Protein AF-A0A920ACS0-F1 (afdb_monomer_lite)

Radius of gyration: 18.17 Å; chains: 1; bounding box: 34×23×56 Å

Foldseek 3Di:
DDDPDPPCPDPVNVVVVDQPDPVSVVVVLVVLLVVLQVQLCCCVPVVVNLVVSLVSLVVSCVPPPPDPCVLVSLVSNLVSCVSVVNNVSSVVSPPD

Structure (mmCIF, N/CA/C/O backbone):
data_AF-A0A920ACS0-F1
#
_entry.id   AF-A0A920ACS0-F1
#
loop_
_atom_site.group_PDB
_atom_site.id
_atom_site.type_symbol
_atom_site.label_atom_id
_atom_site.label_alt_id
_atom_site.label_comp_id
_atom_site.label_asym_id
_atom_site.label_entity_id
_atom_site.label_seq_id
_atom_site.pdbx_PDB_ins_code
_atom_site.Cartn_x
_atom_site.Cartn_y
_atom_site.Cartn_z
_atom_site.occupancy
_atom_site.B_iso_or_equiv
_atom_site.auth_seq_id
_atom_site.auth_comp_id
_atom_site.auth_asym_id
_atom_site.auth_atom_id
_atom_site.pdbx_PDB_model_num
ATOM 1 N N . MET A 1 1 ? 4.966 10.966 -39.339 1.00 41.91 1 MET A N 1
ATOM 2 C CA . MET A 1 1 ? 5.837 9.894 -38.825 1.00 41.91 1 MET A CA 1
ATOM 3 C C . MET A 1 1 ? 4.888 8.862 -38.282 1.00 41.91 1 MET A C 1
ATOM 5 O O . MET A 1 1 ? 4.343 9.062 -37.204 1.00 41.91 1 MET A O 1
ATOM 9 N N . ASP A 1 2 ? 4.583 7.881 -39.120 1.00 48.97 2 ASP A N 1
ATOM 10 C CA . ASP A 1 2 ? 3.698 6.777 -38.781 1.00 48.97 2 ASP A CA 1
ATOM 11 C C . ASP A 1 2 ? 4.399 5.956 -37.699 1.00 48.97 2 ASP A C 1
ATOM 13 O O . ASP A 1 2 ? 5.557 5.571 -37.865 1.00 48.97 2 ASP A O 1
ATOM 17 N N . GLY A 1 3 ? 3.751 5.801 -36.546 1.00 57.28 3 GLY A N 1
ATOM 18 C CA . GLY A 1 3 ? 4.250 4.917 -35.504 1.00 57.28 3 GLY A CA 1
ATOM 19 C C . GLY A 1 3 ? 4.203 3.501 -36.049 1.00 57.28 3 GLY A C 1
ATOM 20 O O . GLY A 1 3 ? 3.123 3.030 -36.393 1.00 57.28 3 GLY A O 1
ATOM 21 N N . GLU A 1 4 ? 5.359 2.854 -36.180 1.00 64.31 4 GLU A N 1
ATOM 22 C CA . GLU A 1 4 ? 5.417 1.432 -36.505 1.00 64.31 4 GLU A CA 1
ATOM 23 C C . GLU A 1 4 ? 4.551 0.675 -35.491 1.00 64.31 4 GLU A C 1
ATOM 25 O O . GLU A 1 4 ? 4.837 0.669 -34.290 1.00 64.31 4 GLU A O 1
ATOM 30 N N . GLU A 1 5 ? 3.455 0.081 -35.966 1.00 75.25 5 GLU A N 1
ATOM 31 C CA . GLU A 1 5 ? 2.676 -0.866 -35.179 1.00 75.25 5 GLU A CA 1
ATOM 32 C C . GLU A 1 5 ? 3.604 -2.029 -34.829 1.00 75.25 5 GLU A C 1
ATOM 34 O O . GLU A 1 5 ? 4.005 -2.806 -35.697 1.00 75.25 5 GLU A O 1
ATOM 39 N N . LYS A 1 6 ? 3.992 -2.123 -33.552 1.00 78.00 6 LYS A N 1
ATOM 40 C CA . LYS A 1 6 ? 4.734 -3.283 -33.068 1.00 78.00 6 LYS A CA 1
ATOM 41 C C . LYS A 1 6 ? 3.856 -4.521 -33.252 1.00 78.00 6 LYS A C 1
ATOM 43 O O . LYS A 1 6 ? 2.720 -4.540 -32.781 1.00 78.00 6 LYS A O 1
ATOM 48 N N . ASP A 1 7 ? 4.400 -5.556 -33.887 1.00 89.38 7 ASP A N 1
ATOM 49 C CA . ASP A 1 7 ? 3.744 -6.858 -33.980 1.00 89.38 7 ASP A CA 1
ATOM 50 C C . ASP A 1 7 ? 3.610 -7.466 -32.577 1.00 89.38 7 ASP A C 1
ATOM 52 O O . ASP A 1 7 ? 4.569 -8.006 -32.018 1.00 89.38 7 ASP A O 1
ATOM 56 N N . ILE A 1 8 ? 2.409 -7.362 -32.007 1.00 88.38 8 ILE A N 1
ATOM 57 C CA . ILE A 1 8 ? 2.096 -7.825 -30.651 1.00 88.38 8 ILE A CA 1
ATOM 58 C C . ILE A 1 8 ? 2.197 -9.346 -30.492 1.00 88.38 8 ILE A C 1
ATOM 60 O O . ILE A 1 8 ? 2.186 -9.822 -29.363 1.00 88.38 8 ILE A O 1
ATOM 64 N N . TYR A 1 9 ? 2.276 -10.109 -31.587 1.00 89.88 9 TYR A N 1
ATOM 65 C CA . TYR A 1 9 ? 2.445 -11.563 -31.553 1.00 89.88 9 TYR A CA 1
ATOM 66 C C . TYR A 1 9 ? 3.907 -11.996 -31.724 1.00 89.88 9 TYR A C 1
ATOM 68 O O . TYR A 1 9 ? 4.209 -13.181 -31.567 1.00 89.88 9 TYR A O 1
ATOM 76 N N . SER A 1 10 ? 4.818 -11.063 -32.020 1.00 93.81 10 SER A N 1
ATOM 77 C CA . SER A 1 10 ? 6.250 -11.352 -32.113 1.00 93.81 10 SER A CA 1
ATOM 78 C C . SER A 1 10 ? 6.841 -11.717 -30.749 1.00 93.81 10 SER A C 1
ATOM 80 O O . SER A 1 10 ? 6.426 -11.214 -29.701 1.00 93.81 10 SER A O 1
ATOM 82 N N . GLN A 1 11 ? 7.849 -12.590 -30.749 1.00 92.81 11 GLN A N 1
ATOM 83 C CA . GLN A 1 11 ? 8.577 -12.934 -29.528 1.00 92.81 11 GLN A CA 1
ATOM 84 C C . GLN A 1 11 ? 9.281 -11.697 -28.953 1.00 92.81 11 GLN A C 1
ATOM 86 O O . GLN A 1 11 ? 9.293 -11.490 -27.739 1.00 92.81 11 GLN A O 1
ATOM 91 N N . GLU A 1 12 ? 9.855 -10.877 -29.829 1.00 91.00 12 GLU A N 1
ATOM 92 C CA . GLU A 1 12 ? 10.598 -9.663 -29.505 1.00 91.00 12 GLU A CA 1
ATOM 93 C C . GLU A 1 12 ? 9.733 -8.671 -28.722 1.00 91.00 12 GLU A C 1
ATOM 95 O O . GLU A 1 12 ? 10.193 -8.133 -27.715 1.00 91.00 12 GLU A O 1
ATOM 100 N N . TYR A 1 13 ? 8.462 -8.500 -29.108 1.00 91.38 13 TYR A N 1
ATOM 101 C CA . TYR A 1 13 ? 7.524 -7.631 -28.395 1.00 91.38 13 TYR A CA 1
ATOM 102 C C . TYR A 1 13 ? 7.386 -8.007 -26.917 1.00 91.38 13 TYR A C 1
ATOM 104 O O . TYR A 1 13 ? 7.449 -7.138 -26.049 1.00 91.38 13 TYR A O 1
ATOM 112 N N . TYR A 1 14 ? 7.225 -9.296 -26.611 1.00 89.50 14 TYR A N 1
ATOM 113 C CA . TYR A 1 14 ? 7.091 -9.752 -25.228 1.00 89.50 14 TYR A CA 1
ATOM 114 C C . TYR A 1 14 ? 8.421 -9.743 -24.471 1.00 89.50 14 TYR A C 1
ATOM 116 O O . TYR A 1 14 ? 8.428 -9.484 -23.268 1.00 89.50 14 TYR A O 1
ATOM 124 N N . MET A 1 15 ? 9.545 -9.986 -25.154 1.00 90.31 15 MET A N 1
ATOM 125 C CA . MET A 1 15 ? 10.874 -9.906 -24.539 1.00 90.31 15 MET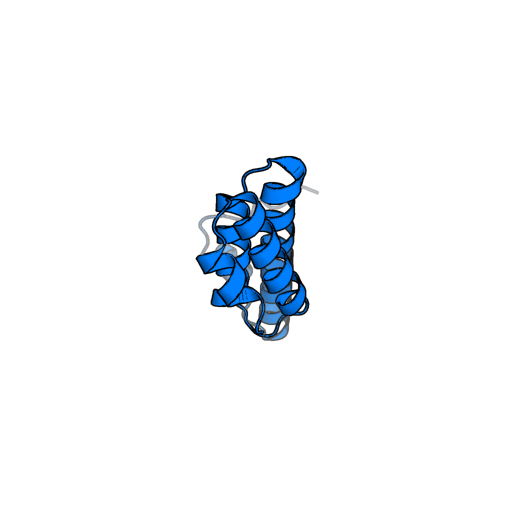 A CA 1
ATOM 126 C C . MET A 1 15 ? 11.208 -8.479 -24.088 1.00 90.31 15 MET A C 1
ATOM 128 O O . MET A 1 15 ? 11.762 -8.313 -23.004 1.00 90.31 15 MET A O 1
ATOM 132 N N . ASP A 1 16 ? 10.800 -7.458 -24.846 1.00 88.44 16 ASP A N 1
ATOM 133 C CA . ASP A 1 16 ? 10.960 -6.045 -24.465 1.00 88.44 16 ASP A CA 1
ATOM 134 C C . ASP A 1 16 ? 10.246 -5.687 -23.143 1.00 88.44 16 ASP A C 1
ATOM 136 O O . ASP A 1 16 ? 10.633 -4.730 -22.471 1.00 88.44 16 ASP A O 1
ATOM 140 N N . LEU A 1 17 ? 9.199 -6.430 -22.760 1.00 88.38 17 LEU A N 1
ATOM 141 C CA . LEU A 1 17 ? 8.406 -6.166 -21.551 1.00 88.38 17 LEU A CA 1
ATOM 142 C C . LEU A 1 17 ? 9.007 -6.782 -20.280 1.00 88.38 17 LEU A C 1
ATOM 144 O O . LEU A 1 17 ? 8.581 -6.443 -19.174 1.00 88.38 17 LEU A O 1
ATOM 148 N N . ILE A 1 18 ? 9.969 -7.698 -20.409 1.00 90.31 18 ILE A N 1
ATOM 149 C CA . ILE A 1 18 ? 10.534 -8.416 -19.265 1.00 90.31 1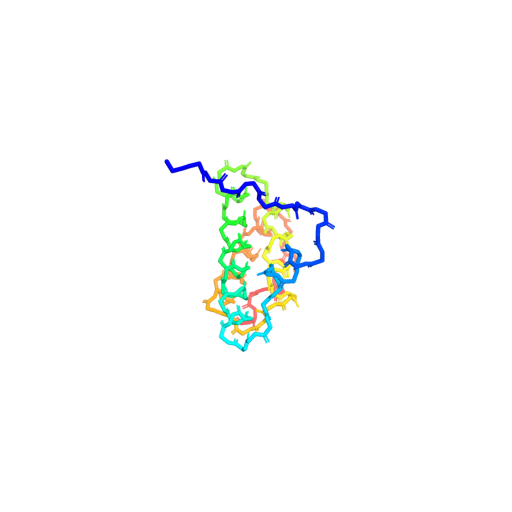8 ILE A CA 1
ATOM 150 C C . ILE A 1 18 ? 11.722 -7.621 -18.695 1.00 90.31 18 ILE A C 1
ATOM 152 O O . ILE A 1 18 ? 12.698 -7.360 -19.404 1.00 90.31 18 ILE A O 1
ATOM 156 N N . PRO A 1 19 ? 11.716 -7.269 -17.394 1.00 90.38 19 PRO A N 1
ATOM 157 C CA . PRO A 1 19 ? 12.826 -6.555 -16.774 1.00 90.38 19 PRO A CA 1
ATOM 158 C C . PRO A 1 19 ? 14.010 -7.504 -16.530 1.00 90.38 19 PRO A C 1
ATOM 160 O O . PRO A 1 19 ? 14.130 -8.135 -15.479 1.00 90.38 19 PRO A O 1
ATOM 163 N N . PHE A 1 20 ? 14.908 -7.631 -17.507 1.00 90.56 20 PHE A N 1
ATOM 164 C CA . PHE A 1 20 ? 16.058 -8.534 -17.390 1.00 90.56 20 PHE A CA 1
ATOM 165 C C . PHE A 1 20 ? 17.191 -7.983 -16.513 1.00 90.56 20 PHE A C 1
ATOM 167 O O . PHE A 1 20 ? 17.830 -8.759 -15.796 1.00 90.56 20 PHE A O 1
ATOM 174 N N . SER A 1 21 ? 17.437 -6.668 -16.540 1.00 94.31 21 SER A N 1
ATOM 175 C CA . SER A 1 21 ? 18.496 -6.039 -15.742 1.00 94.31 21 SER A CA 1
ATOM 176 C C . SER A 1 21 ? 18.080 -5.848 -14.284 1.00 94.31 21 SER A C 1
ATOM 178 O O . SER A 1 21 ? 16.903 -5.672 -13.974 1.00 94.31 21 SER A O 1
ATOM 180 N N . ASP A 1 22 ? 19.055 -5.818 -13.377 1.00 93.69 22 ASP A N 1
ATOM 181 C CA . ASP A 1 22 ? 18.784 -5.595 -11.951 1.00 93.69 22 ASP A CA 1
ATOM 182 C C . ASP A 1 22 ? 18.146 -4.224 -11.690 1.00 93.69 22 ASP A C 1
ATOM 184 O O . ASP A 1 22 ? 17.240 -4.106 -10.867 1.00 93.69 22 ASP A O 1
ATOM 188 N N . SER A 1 23 ? 18.545 -3.197 -12.450 1.00 93.94 23 SER A N 1
ATOM 189 C CA . SER A 1 23 ? 17.931 -1.868 -12.372 1.00 93.94 23 SER A CA 1
ATOM 190 C C . SER A 1 23 ? 16.471 -1.872 -12.824 1.00 93.94 23 SER A C 1
ATOM 192 O O . SER A 1 23 ? 15.632 -1.261 -12.165 1.00 93.94 23 SER A O 1
ATOM 194 N N . ALA A 1 24 ? 16.150 -2.583 -13.910 1.00 93.56 24 ALA A N 1
ATOM 195 C CA . ALA A 1 24 ? 14.780 -2.702 -14.393 1.00 93.56 24 ALA A CA 1
ATOM 196 C C . ALA A 1 24 ? 13.915 -3.466 -13.386 1.00 93.56 24 ALA A C 1
ATOM 198 O O . ALA A 1 24 ? 12.818 -3.018 -13.071 1.00 93.56 24 ALA A O 1
ATOM 199 N N . LYS A 1 25 ? 14.431 -4.560 -12.809 1.00 92.94 25 LYS A N 1
ATOM 200 C CA . LYS A 1 25 ? 13.726 -5.317 -11.762 1.00 92.94 25 LYS A CA 1
ATOM 201 C C . LYS A 1 25 ? 13.432 -4.453 -10.544 1.00 92.94 25 LYS A C 1
ATOM 203 O O . LYS A 1 25 ? 12.304 -4.473 -10.064 1.00 92.94 25 LYS A O 1
ATOM 208 N N . SER A 1 26 ? 14.413 -3.682 -10.068 1.00 92.19 26 SER A N 1
ATOM 209 C CA . SER A 1 26 ? 14.216 -2.769 -8.936 1.00 92.19 26 SER A CA 1
ATOM 210 C C . SER A 1 26 ? 13.132 -1.738 -9.239 1.00 92.19 26 SER A C 1
ATOM 212 O O . SER A 1 26 ? 12.227 -1.561 -8.433 1.00 92.19 26 SER A O 1
ATOM 214 N N . ALA A 1 27 ? 13.165 -1.120 -10.423 1.00 93.06 27 ALA A N 1
ATOM 215 C CA . ALA A 1 27 ? 12.150 -0.149 -10.824 1.00 93.06 27 ALA A CA 1
ATOM 216 C C . ALA A 1 27 ? 10.746 -0.774 -10.917 1.00 93.06 27 ALA A C 1
ATOM 218 O O . ALA A 1 27 ? 9.763 -0.161 -10.504 1.00 93.06 27 ALA A O 1
ATOM 219 N N . THR A 1 28 ? 10.639 -2.009 -11.419 1.00 93.25 28 THR A N 1
ATOM 220 C CA . THR A 1 28 ? 9.375 -2.755 -11.433 1.00 93.25 28 THR A CA 1
ATOM 221 C C . THR A 1 28 ? 8.887 -3.056 -10.017 1.00 93.25 28 THR A C 1
ATOM 223 O O . THR A 1 28 ? 7.707 -2.869 -9.736 1.00 93.25 28 THR A O 1
ATOM 226 N N . ILE A 1 29 ? 9.775 -3.479 -9.113 1.00 93.19 29 ILE A N 1
ATOM 227 C CA . ILE A 1 29 ? 9.441 -3.718 -7.703 1.00 93.19 29 ILE A CA 1
ATOM 228 C C . ILE A 1 29 ? 8.931 -2.432 -7.046 1.00 93.19 29 ILE A C 1
ATOM 230 O O . ILE A 1 29 ? 7.876 -2.459 -6.416 1.00 93.19 29 ILE A O 1
ATOM 234 N N . ASP A 1 30 ? 9.615 -1.305 -7.244 1.00 93.75 30 ASP A N 1
ATOM 235 C CA . ASP A 1 30 ? 9.207 -0.009 -6.692 1.00 93.75 30 ASP A CA 1
ATOM 236 C C . ASP A 1 30 ? 7.822 0.416 -7.199 1.00 93.75 30 ASP A C 1
ATOM 238 O O . ASP A 1 30 ? 6.996 0.906 -6.424 1.00 93.75 30 ASP A O 1
ATOM 242 N N . LEU A 1 31 ? 7.536 0.179 -8.484 1.00 94.75 31 LEU A N 1
ATOM 243 C CA . LEU A 1 31 ? 6.224 0.441 -9.073 1.00 94.75 31 LEU A CA 1
ATOM 244 C C . LEU A 1 31 ? 5.133 -0.440 -8.455 1.00 94.75 31 LEU A C 1
ATOM 246 O O . LEU A 1 31 ? 4.042 0.054 -8.169 1.00 94.75 31 LEU A O 1
ATOM 250 N N . ILE A 1 32 ? 5.411 -1.728 -8.239 1.00 94.25 32 ILE A N 1
ATOM 251 C CA . ILE A 1 32 ? 4.466 -2.658 -7.607 1.00 94.25 32 ILE A CA 1
ATOM 252 C C . ILE A 1 32 ? 4.194 -2.228 -6.160 1.00 94.25 32 ILE A C 1
ATOM 254 O O . ILE A 1 32 ? 3.031 -2.145 -5.765 1.00 94.25 32 ILE A O 1
ATOM 258 N N . VAL A 1 33 ? 5.243 -1.893 -5.398 1.00 96.00 33 VAL A N 1
ATOM 259 C CA . VAL A 1 33 ? 5.134 -1.390 -4.018 1.00 96.00 33 VAL A CA 1
ATOM 260 C C . VAL A 1 33 ? 4.232 -0.159 -3.953 1.00 96.00 33 VAL A C 1
ATOM 262 O O . VAL A 1 33 ? 3.316 -0.104 -3.133 1.00 96.00 33 VAL A O 1
ATOM 265 N N . GLU A 1 34 ? 4.473 0.821 -4.825 1.00 96.62 34 GLU A N 1
ATOM 266 C CA . GLU A 1 34 ? 3.664 2.038 -4.894 1.00 96.62 34 GLU A CA 1
ATOM 267 C C . GLU A 1 34 ? 2.213 1.726 -5.259 1.00 96.62 34 GLU A C 1
ATOM 269 O O . GLU A 1 34 ? 1.293 2.185 -4.588 1.00 96.62 34 GLU A O 1
ATOM 274 N N . SER A 1 35 ? 2.006 0.895 -6.279 1.00 97.25 35 SER A N 1
ATOM 275 C CA . SER A 1 35 ? 0.672 0.583 -6.793 1.00 97.25 35 SER A CA 1
ATOM 276 C C . SER A 1 35 ? -0.204 -0.090 -5.740 1.00 97.25 35 SER A C 1
ATOM 278 O O . SER A 1 35 ? -1.342 0.328 -5.545 1.00 97.25 35 SER A O 1
ATOM 280 N N . PHE A 1 36 ? 0.317 -1.090 -5.023 1.00 97.69 36 PHE A N 1
ATOM 281 C CA . PHE A 1 36 ? -0.452 -1.760 -3.971 1.00 97.69 36 PHE A CA 1
ATOM 282 C C . PHE A 1 36 ? -0.730 -0.849 -2.777 1.00 97.69 36 PHE A C 1
ATOM 284 O O . PHE A 1 36 ? -1.837 -0.877 -2.239 1.00 97.69 36 PHE A O 1
ATOM 291 N N . TYR A 1 37 ? 0.236 -0.015 -2.378 1.00 97.88 37 TYR A N 1
ATOM 292 C CA . TYR A 1 37 ? 0.015 0.926 -1.285 1.00 97.88 37 TYR A CA 1
ATOM 293 C C . TYR A 1 37 ? -1.086 1.939 -1.633 1.00 97.88 37 TYR A C 1
ATOM 295 O O . TYR A 1 37 ? -2.015 2.133 -0.848 1.00 97.88 37 TYR A O 1
ATOM 303 N N . GLN A 1 38 ? -1.035 2.529 -2.833 1.00 98.38 38 GLN A N 1
ATOM 304 C CA . GLN A 1 38 ? -2.080 3.444 -3.301 1.00 98.38 38 GLN A CA 1
ATOM 305 C C . GLN A 1 38 ? -3.431 2.740 -3.450 1.00 98.38 38 GLN A C 1
ATOM 307 O O . GLN A 1 38 ? -4.451 3.289 -3.042 1.00 98.38 38 GLN A O 1
ATOM 312 N N . LEU A 1 39 ? -3.454 1.509 -3.967 1.00 98.38 39 LEU A N 1
ATOM 313 C CA . LEU A 1 39 ? -4.680 0.724 -4.096 1.00 98.38 39 LEU A CA 1
ATOM 314 C C . LEU A 1 39 ? -5.356 0.495 -2.736 1.00 98.38 39 LEU A C 1
ATOM 316 O O . LEU A 1 39 ? -6.559 0.715 -2.607 1.00 98.38 39 LEU A O 1
ATOM 320 N N . GLY A 1 40 ? -4.586 0.126 -1.708 1.00 98.31 40 GLY A N 1
ATOM 321 C CA . GLY A 1 40 ? -5.106 -0.020 -0.348 1.00 98.31 40 GLY A CA 1
ATOM 322 C C . GLY A 1 40 ? -5.677 1.287 0.213 1.00 98.31 40 GLY A C 1
ATOM 323 O O . GLY A 1 40 ? -6.731 1.281 0.854 1.00 98.31 40 GLY A O 1
ATOM 324 N N . LEU A 1 41 ? -5.037 2.427 -0.077 1.00 98.50 41 LEU A N 1
ATOM 325 C CA . LEU A 1 41 ? -5.558 3.744 0.303 1.00 98.50 41 LEU A CA 1
ATOM 326 C C . LEU A 1 41 ? -6.856 4.094 -0.431 1.00 98.50 41 LEU A C 1
ATOM 328 O O . LEU A 1 41 ? -7.779 4.582 0.215 1.00 98.50 41 LEU A O 1
ATOM 332 N N . ILE A 1 42 ? -6.963 3.822 -1.733 1.00 98.75 42 ILE A N 1
ATOM 333 C CA . ILE A 1 42 ? -8.189 4.069 -2.511 1.00 98.75 42 ILE A CA 1
ATOM 334 C C . ILE A 1 42 ? -9.344 3.235 -1.950 1.00 98.75 42 ILE A C 1
ATOM 336 O O . ILE A 1 42 ? -10.415 3.778 -1.662 1.00 98.75 42 ILE A O 1
ATOM 340 N N . TYR A 1 43 ? -9.120 1.937 -1.714 1.00 98.69 43 TYR A N 1
ATOM 341 C CA . TYR A 1 43 ? -10.136 1.068 -1.118 1.00 98.69 43 TYR A CA 1
ATOM 342 C C . TYR A 1 43 ? -10.611 1.594 0.238 1.00 98.69 43 TYR A C 1
ATOM 344 O O . TYR A 1 43 ? -11.814 1.706 0.477 1.00 98.69 43 TYR A O 1
ATOM 352 N N . LYS A 1 44 ? -9.683 1.995 1.109 1.00 98.12 44 LYS A N 1
ATOM 353 C CA . LYS A 1 44 ? -10.010 2.475 2.454 1.00 98.12 44 LYS A CA 1
ATOM 354 C C . LYS A 1 44 ? -10.653 3.863 2.462 1.00 98.12 44 LYS A C 1
ATOM 356 O O . LYS A 1 44 ? -11.615 4.103 3.195 1.00 98.12 44 LYS A O 1
ATOM 361 N N . GLU A 1 45 ? -10.088 4.815 1.731 1.00 97.94 45 GLU A N 1
ATOM 362 C CA . GLU A 1 45 ? -10.416 6.231 1.893 1.00 97.94 45 GLU A CA 1
ATOM 363 C C . GLU A 1 45 ? -11.517 6.699 0.951 1.00 97.94 45 GLU A C 1
ATOM 365 O O . GLU A 1 45 ? -12.389 7.453 1.388 1.00 97.94 45 GLU A O 1
ATOM 370 N N . GLU A 1 46 ? -11.528 6.208 -0.285 1.00 98.00 46 GLU A N 1
ATOM 371 C CA . GLU A 1 46 ? -12.506 6.610 -1.297 1.00 98.00 46 GLU A CA 1
ATOM 372 C C . GLU A 1 46 ? -13.693 5.649 -1.335 1.00 98.00 46 GLU A C 1
ATOM 374 O O . GLU A 1 46 ? -14.843 6.084 -1.267 1.00 98.00 46 GLU A O 1
ATOM 379 N N . LEU A 1 47 ? -13.422 4.342 -1.386 1.00 98.31 47 LEU A N 1
ATOM 380 C CA . LEU A 1 47 ? -14.463 3.323 -1.561 1.00 98.31 47 LEU A CA 1
ATOM 381 C C . LEU A 1 47 ? -15.058 2.827 -0.239 1.00 98.31 47 LEU A C 1
ATOM 383 O O . LEU A 1 47 ? -16.152 2.266 -0.237 1.00 98.31 47 LEU A O 1
ATOM 387 N N . LYS A 1 48 ? -14.359 3.051 0.882 1.00 97.81 48 LYS A N 1
ATOM 388 C CA . LYS A 1 48 ? -14.706 2.519 2.213 1.00 97.81 48 LYS A CA 1
ATOM 389 C C . LYS A 1 48 ? -14.875 0.991 2.217 1.00 97.81 48 LYS A C 1
ATOM 391 O O . LYS A 1 48 ? -15.587 0.448 3.060 1.00 97.81 48 LYS A O 1
ATOM 396 N N . ASP A 1 49 ? -14.189 0.306 1.305 1.00 98.38 49 ASP A N 1
ATOM 397 C CA . ASP A 1 49 ? -14.095 -1.149 1.262 1.00 98.38 49 ASP A CA 1
ATOM 398 C C . ASP A 1 49 ? -12.876 -1.594 2.073 1.00 98.38 49 ASP A C 1
ATOM 400 O O . ASP A 1 49 ? -11.755 -1.728 1.579 1.00 98.38 49 ASP A O 1
ATOM 404 N N . PHE A 1 50 ? -13.081 -1.746 3.378 1.00 97.88 50 PHE A N 1
ATOM 405 C CA . PHE A 1 50 ? -11.991 -2.053 4.301 1.00 97.88 50 PHE A CA 1
ATOM 406 C C . PHE A 1 50 ? -11.452 -3.476 4.131 1.00 97.88 50 PHE A C 1
ATOM 408 O O . PHE A 1 50 ? -10.290 -3.716 4.451 1.00 97.88 50 PHE A O 1
ATOM 415 N N . SER A 1 51 ? -12.264 -4.403 3.617 1.00 97.88 51 SER A N 1
ATOM 416 C CA . SER A 1 51 ? -11.829 -5.774 3.337 1.00 97.88 51 SER A CA 1
ATOM 417 C C . SER A 1 51 ? -10.841 -5.800 2.173 1.00 97.88 51 SER A C 1
ATOM 419 O O . SER A 1 51 ? -9.772 -6.399 2.289 1.00 97.88 51 SER A O 1
ATOM 421 N N . GLU A 1 52 ? -11.140 -5.088 1.084 1.00 98.44 52 GLU A N 1
ATOM 422 C CA . GLU A 1 52 ? -10.213 -4.989 -0.049 1.00 98.44 52 GLU A CA 1
ATOM 423 C C . GLU A 1 52 ? -8.979 -4.137 0.276 1.00 98.44 52 GLU A C 1
ATOM 425 O O . GLU A 1 52 ? -7.876 -4.438 -0.186 1.00 98.44 52 GLU A O 1
ATOM 430 N N . ALA A 1 53 ? -9.115 -3.130 1.145 1.00 98.44 53 ALA A N 1
ATOM 431 C CA . ALA A 1 53 ? -7.959 -2.403 1.665 1.00 98.44 53 ALA A CA 1
ATOM 432 C C . ALA A 1 53 ? -6.994 -3.334 2.418 1.00 98.44 53 ALA A C 1
ATOM 434 O O . ALA A 1 53 ? -5.788 -3.299 2.170 1.00 98.44 53 ALA A O 1
ATOM 435 N N . VAL A 1 54 ? -7.520 -4.193 3.301 1.00 98.12 54 VAL A N 1
ATOM 436 C CA . VAL A 1 54 ? -6.731 -5.212 4.012 1.00 98.12 54 VAL A CA 1
ATOM 437 C C . VAL A 1 54 ? -6.023 -6.135 3.023 1.00 98.12 54 VAL A C 1
ATOM 439 O O . VAL A 1 54 ? -4.806 -6.284 3.109 1.00 98.12 54 VAL A O 1
ATOM 442 N N . ASN A 1 55 ? -6.749 -6.680 2.044 1.00 97.88 55 ASN A N 1
ATOM 443 C CA . ASN A 1 55 ? -6.188 -7.571 1.027 1.00 97.88 55 ASN A CA 1
ATOM 444 C C . ASN A 1 55 ? -5.019 -6.914 0.265 1.00 97.88 55 ASN A C 1
ATOM 446 O O . ASN A 1 55 ? -3.956 -7.516 0.093 1.00 97.88 55 ASN A O 1
ATOM 450 N N . ALA A 1 56 ? -5.168 -5.647 -0.135 1.00 97.75 56 ALA A N 1
ATOM 451 C CA . ALA A 1 56 ? -4.113 -4.908 -0.825 1.00 97.75 56 ALA A CA 1
ATOM 452 C C . ALA A 1 56 ? -2.848 -4.734 0.039 1.00 97.75 56 ALA A C 1
ATOM 454 O O . ALA A 1 56 ? -1.736 -4.963 -0.448 1.00 97.75 56 ALA A O 1
ATOM 455 N N . PHE A 1 57 ? -2.996 -4.368 1.318 1.00 97.19 57 PHE A N 1
ATOM 456 C CA . PHE A 1 57 ? -1.856 -4.190 2.224 1.00 97.19 57 PHE A CA 1
ATOM 457 C C . PHE A 1 57 ? -1.205 -5.522 2.635 1.00 97.19 57 PHE A C 1
ATOM 459 O O . PHE A 1 57 ? 0.022 -5.597 2.699 1.00 97.19 57 PHE A O 1
ATOM 466 N N . GLU A 1 58 ? -1.976 -6.588 2.860 1.00 95.75 58 GLU A N 1
ATOM 467 C CA . GLU A 1 58 ? -1.430 -7.932 3.108 1.00 95.75 58 GLU A CA 1
ATOM 468 C C . GLU A 1 58 ? -0.673 -8.454 1.884 1.00 95.75 58 GLU A C 1
ATOM 470 O O . GLU A 1 58 ? 0.439 -8.972 2.016 1.00 95.75 58 GLU A O 1
ATOM 475 N N . THR A 1 59 ? -1.217 -8.244 0.681 1.00 95.62 59 THR A N 1
ATOM 476 C CA . THR A 1 59 ? -0.547 -8.619 -0.570 1.00 95.62 59 THR A CA 1
ATOM 477 C C . THR A 1 59 ? 0.791 -7.894 -0.706 1.00 95.62 59 THR A C 1
ATOM 479 O O . THR A 1 59 ? 1.813 -8.544 -0.941 1.00 95.62 59 THR A O 1
ATOM 482 N N . LEU A 1 60 ? 0.822 -6.578 -0.467 1.00 95.31 60 LEU A N 1
ATOM 483 C CA . LEU A 1 60 ? 2.054 -5.784 -0.466 1.00 95.31 60 LEU A CA 1
ATOM 484 C C . LEU A 1 60 ? 3.121 -6.364 0.477 1.00 95.31 60 LEU A C 1
ATOM 486 O O . LEU A 1 60 ? 4.274 -6.534 0.073 1.00 95.31 60 LEU A O 1
ATOM 490 N N . LEU A 1 61 ? 2.741 -6.677 1.719 1.00 93.25 61 LEU A N 1
ATOM 491 C CA . LEU A 1 61 ? 3.661 -7.199 2.734 1.00 93.25 61 LEU A CA 1
ATOM 492 C C . LEU A 1 61 ? 4.109 -8.638 2.446 1.00 93.25 61 LEU A C 1
ATOM 494 O O . LEU A 1 61 ? 5.251 -8.991 2.744 1.00 93.25 61 LEU A O 1
ATOM 498 N N . SER A 1 62 ? 3.245 -9.453 1.837 1.00 91.69 62 SER A N 1
ATOM 499 C CA . SER A 1 62 ? 3.560 -10.843 1.489 1.00 91.69 62 SER A CA 1
ATOM 500 C C . SER A 1 62 ? 4.559 -10.945 0.334 1.00 91.69 62 SER A C 1
ATOM 502 O O . SER A 1 62 ? 5.466 -11.778 0.367 1.00 91.69 62 SER A O 1
ATOM 504 N N . CYS A 1 63 ? 4.422 -10.082 -0.677 1.00 81.38 63 CYS A N 1
ATOM 505 C CA . CYS A 1 63 ? 5.246 -10.133 -1.877 1.00 81.38 63 CYS A CA 1
ATOM 506 C C . CYS A 1 63 ? 6.577 -9.393 -1.714 1.00 81.38 63 CYS A C 1
ATOM 508 O O . CYS A 1 63 ? 7.569 -9.810 -2.311 1.00 81.38 63 CYS A O 1
ATOM 510 N N . LEU A 1 64 ? 6.603 -8.282 -0.969 1.00 82.94 64 LEU A N 1
ATOM 511 C CA . LEU A 1 64 ? 7.697 -7.304 -1.013 1.00 82.94 64 LEU A CA 1
ATOM 512 C C . LEU A 1 64 ? 8.021 -6.747 0.382 1.00 82.94 64 LEU A C 1
ATOM 514 O O . LEU A 1 64 ? 8.013 -5.535 0.591 1.00 82.94 64 LEU A O 1
ATOM 518 N N . SER A 1 65 ? 8.313 -7.618 1.351 1.00 69.19 65 SER A N 1
ATOM 519 C CA . SER A 1 65 ? 8.772 -7.189 2.683 1.00 69.19 65 SER A CA 1
ATOM 520 C C . SER A 1 65 ? 10.084 -6.381 2.605 1.00 69.19 65 SER A C 1
ATOM 522 O O . SER A 1 65 ? 10.898 -6.593 1.702 1.00 69.19 65 SER A O 1
ATOM 524 N N . LYS A 1 66 ? 10.307 -5.444 3.541 1.00 81.94 66 LYS A N 1
ATOM 525 C CA . LYS A 1 66 ? 11.410 -4.452 3.567 1.00 81.94 66 LYS A CA 1
ATOM 526 C C . LYS A 1 66 ? 11.306 -3.329 2.537 1.00 81.94 66 LYS A C 1
ATOM 528 O O . LYS A 1 66 ? 12.316 -2.880 1.993 1.00 81.94 66 LYS A O 1
ATOM 533 N N . ASN A 1 67 ? 10.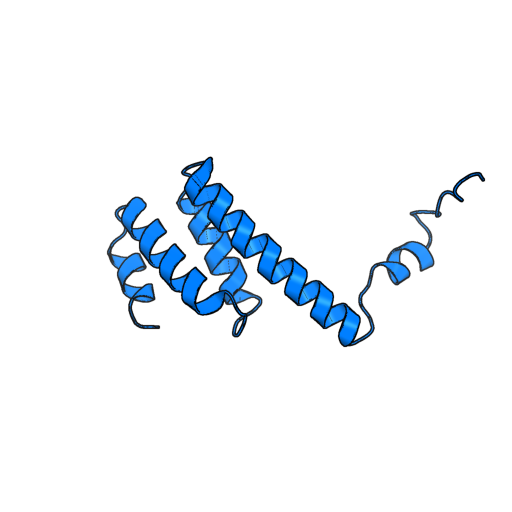092 -2.845 2.292 1.00 88.31 67 ASN A N 1
ATOM 534 C CA . ASN A 1 67 ? 9.849 -1.684 1.436 1.00 88.31 67 ASN A CA 1
ATOM 535 C C . ASN A 1 67 ? 9.538 -0.413 2.255 1.00 88.31 67 ASN A C 1
ATOM 537 O O . ASN A 1 67 ? 9.209 -0.476 3.439 1.00 88.31 67 ASN A O 1
ATOM 541 N N . LYS A 1 68 ? 9.613 0.764 1.615 1.00 91.00 68 LYS A N 1
ATOM 542 C CA . LYS A 1 68 ? 9.410 2.074 2.274 1.00 91.00 68 LYS A CA 1
ATOM 543 C C . LYS A 1 68 ? 8.028 2.253 2.927 1.00 91.00 68 LYS A C 1
ATOM 545 O O . LYS A 1 68 ? 7.885 3.090 3.813 1.00 91.00 68 LYS A O 1
ATOM 550 N N . TYR A 1 69 ? 7.024 1.493 2.491 1.00 94.81 69 TYR A N 1
ATOM 551 C CA . TYR A 1 69 ? 5.657 1.530 3.004 1.00 94.81 69 TYR A CA 1
ATOM 552 C C . TYR A 1 69 ? 5.363 0.455 4.043 1.00 94.81 69 TYR A C 1
ATOM 554 O O . TYR A 1 69 ? 4.251 0.440 4.556 1.00 94.81 69 TYR A O 1
ATOM 562 N N . GLU A 1 70 ? 6.301 -0.424 4.390 1.00 92.38 70 GLU A N 1
ATOM 563 C CA . GLU A 1 70 ? 6.029 -1.529 5.314 1.00 92.38 70 GLU A CA 1
ATOM 564 C C . GLU A 1 70 ? 5.475 -1.057 6.677 1.00 92.38 70 GLU A C 1
ATOM 566 O O . GLU A 1 70 ? 4.367 -1.474 7.022 1.00 92.38 70 GLU A O 1
ATOM 571 N N . PRO A 1 71 ? 6.110 -0.110 7.403 1.00 93.19 71 PRO A N 1
ATOM 572 C CA . PRO A 1 71 ? 5.559 0.383 8.671 1.00 93.19 71 PRO A CA 1
ATOM 573 C C . PRO A 1 71 ? 4.188 1.048 8.509 1.00 93.19 71 PRO A C 1
ATOM 575 O O . PRO A 1 71 ? 3.295 0.896 9.342 1.00 93.19 71 PRO A O 1
ATOM 578 N N . LEU A 1 72 ? 4.003 1.781 7.406 1.00 94.75 72 LEU A N 1
ATOM 579 C CA . LEU A 1 72 ? 2.733 2.434 7.103 1.00 94.75 72 LEU A CA 1
ATOM 580 C C . LEU A 1 72 ? 1.646 1.403 6.797 1.00 94.75 72 LEU A C 1
ATOM 582 O O . LEU A 1 72 ? 0.520 1.566 7.248 1.00 94.75 72 LEU A O 1
ATOM 586 N N . SER A 1 73 ? 1.978 0.323 6.096 1.00 95.69 73 SER A N 1
ATOM 587 C CA . SER A 1 73 ? 1.040 -0.740 5.730 1.00 95.69 73 SER A CA 1
ATOM 588 C C . SER A 1 73 ? 0.561 -1.501 6.962 1.00 95.69 73 SER A C 1
ATOM 590 O O . SER A 1 73 ? -0.634 -1.747 7.081 1.00 95.69 73 SER A O 1
ATOM 592 N N . TYR A 1 74 ? 1.442 -1.769 7.933 1.00 95.38 74 TYR A N 1
ATOM 593 C CA . TYR A 1 74 ? 1.037 -2.327 9.228 1.00 95.38 74 TYR A CA 1
ATOM 594 C C . TYR A 1 74 ? 0.051 -1.422 9.973 1.00 95.38 74 TYR A C 1
ATOM 596 O O . TYR A 1 74 ? -0.987 -1.885 10.449 1.00 95.38 74 TYR A O 1
ATOM 604 N N . TYR A 1 75 ? 0.316 -0.113 10.006 1.00 95.38 75 TYR A N 1
ATOM 605 C CA . TYR A 1 75 ? -0.625 0.842 10.590 1.00 95.38 75 TYR A CA 1
ATOM 606 C C . TYR A 1 75 ? -1.970 0.863 9.845 1.00 95.38 75 TYR A C 1
ATOM 608 O O . TYR A 1 75 ? -3.030 0.880 10.478 1.00 95.38 75 TYR A O 1
ATOM 616 N N . GLN A 1 76 ? -1.952 0.844 8.509 1.00 97.19 76 GLN A N 1
ATOM 617 C CA . GLN A 1 76 ? -3.180 0.830 7.714 1.00 97.19 76 GLN A CA 1
ATOM 618 C C . GLN A 1 76 ? -3.976 -0.466 7.904 1.00 97.19 76 GLN A C 1
ATOM 620 O O . GLN A 1 76 ? -5.206 -0.405 7.951 1.00 97.19 76 GLN A O 1
ATOM 625 N N . LEU A 1 77 ? -3.309 -1.612 8.072 1.00 96.88 77 LEU A N 1
ATOM 626 C CA . LEU A 1 77 ? -3.949 -2.889 8.397 1.00 96.88 77 LEU A CA 1
ATOM 627 C C . LEU A 1 77 ? -4.643 -2.828 9.750 1.00 96.88 77 LEU A C 1
ATOM 629 O O . LEU A 1 77 ? -5.842 -3.091 9.828 1.00 96.88 77 LEU A O 1
ATOM 633 N N . TYR A 1 78 ? -3.936 -2.378 10.788 1.00 96.38 78 TYR A N 1
ATOM 634 C CA . TYR A 1 78 ? -4.535 -2.143 12.100 1.00 96.38 78 TYR A CA 1
ATOM 635 C C . TYR A 1 78 ? -5.784 -1.254 11.995 1.00 96.38 78 TYR A C 1
ATOM 637 O O . TYR A 1 78 ? -6.862 -1.624 12.466 1.00 96.38 78 TYR A O 1
ATOM 645 N N . ALA A 1 79 ? -5.663 -0.097 11.337 1.00 96.25 79 ALA A N 1
ATOM 646 C CA . ALA A 1 79 ? -6.764 0.850 11.194 1.00 96.25 79 ALA A CA 1
ATOM 647 C C . ALA A 1 79 ? -7.956 0.250 10.428 1.00 96.25 79 ALA A C 1
ATOM 649 O O . ALA A 1 79 ? -9.104 0.459 10.820 1.00 96.25 79 ALA A O 1
ATOM 650 N N . SER A 1 80 ? -7.700 -0.514 9.366 1.00 97.25 80 SER A N 1
ATOM 651 C CA . SER A 1 80 ? -8.746 -1.142 8.550 1.00 97.25 80 SER A CA 1
ATOM 652 C C . SER A 1 80 ? -9.457 -2.264 9.310 1.00 97.25 80 SER A C 1
ATOM 654 O O . SER A 1 80 ? -10.687 -2.303 9.328 1.00 97.25 80 SER A O 1
ATOM 656 N N . TYR A 1 81 ? -8.724 -3.106 10.045 1.00 96.94 81 TYR A N 1
ATOM 657 C CA . TYR A 1 81 ? -9.320 -4.138 10.900 1.00 96.94 81 TYR A CA 1
ATOM 658 C C . TYR A 1 81 ? -10.158 -3.552 12.046 1.00 96.94 81 TYR A C 1
ATOM 660 O O . TYR A 1 81 ? -11.228 -4.084 12.356 1.00 96.94 81 TYR A O 1
ATOM 668 N N . LYS A 1 82 ? -9.753 -2.410 12.620 1.00 96.12 82 LYS A N 1
ATOM 669 C CA . LYS A 1 82 ? -10.584 -1.662 13.581 1.00 96.12 82 LYS A CA 1
ATOM 670 C C . LYS A 1 82 ? -11.894 -1.175 12.956 1.00 96.12 82 LYS A C 1
ATOM 672 O O . LYS A 1 82 ? -12.934 -1.273 13.601 1.00 96.12 82 LYS A O 1
ATOM 677 N N . LEU A 1 83 ? -11.866 -0.681 11.715 1.00 96.00 83 LEU A N 1
ATOM 678 C CA . LEU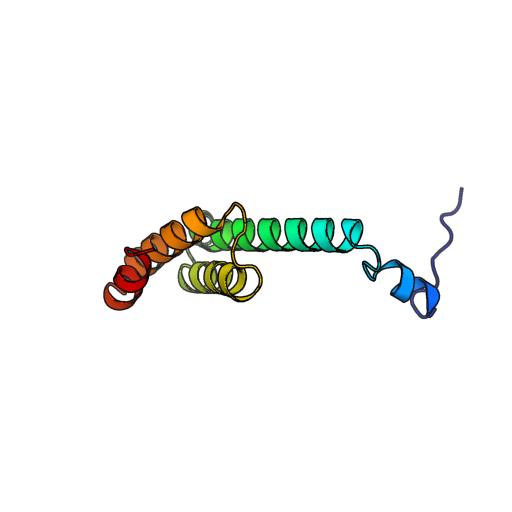 A 1 83 ? -13.071 -0.247 10.991 1.00 96.00 83 LEU A CA 1
ATOM 679 C C . LEU A 1 83 ? -14.005 -1.420 10.650 1.00 96.00 83 LEU A C 1
ATOM 681 O O . LEU A 1 83 ? -15.222 -1.244 10.618 1.00 96.00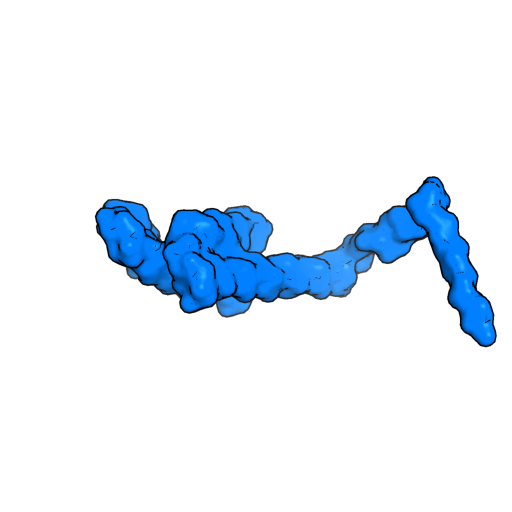 83 LEU A O 1
ATOM 685 N N . LEU A 1 84 ? -13.453 -2.623 10.480 1.00 96.25 84 LEU A N 1
ATOM 686 C CA . LEU A 1 84 ? -14.204 -3.873 10.324 1.00 96.25 84 LEU A CA 1
ATOM 687 C C . LEU A 1 84 ? -14.754 -4.442 11.647 1.00 96.25 84 LEU A C 1
ATOM 689 O O . LEU A 1 84 ? -15.432 -5.466 11.625 1.00 96.25 84 LEU A O 1
ATOM 693 N N . ASN A 1 85 ? -14.491 -3.804 12.794 1.00 95.19 85 ASN A N 1
ATOM 694 C CA . ASN A 1 85 ? -14.777 -4.335 14.136 1.00 95.19 85 ASN A CA 1
ATOM 695 C C . ASN A 1 85 ? -14.125 -5.708 14.403 1.00 95.19 85 ASN A C 1
ATOM 697 O O . ASN A 1 85 ? -14.647 -6.513 15.176 1.00 95.19 85 ASN A O 1
ATOM 701 N N . ASN A 1 86 ? -12.978 -5.978 13.774 1.00 93.38 86 ASN A N 1
ATOM 702 C CA . ASN A 1 86 ? -12.199 -7.196 13.972 1.00 93.38 86 ASN A CA 1
ATOM 703 C C . ASN A 1 86 ? -10.963 -6.899 14.832 1.00 93.38 86 ASN A C 1
ATOM 705 O O . ASN A 1 86 ? -9.834 -6.791 14.351 1.00 93.38 86 ASN A O 1
ATOM 709 N N . ASP A 1 87 ? -11.199 -6.744 16.133 1.00 89.19 87 ASP A N 1
ATOM 710 C CA . ASP A 1 87 ? -10.163 -6.368 17.098 1.00 89.19 87 ASP A CA 1
ATOM 711 C C . ASP A 1 87 ? -9.088 -7.444 17.287 1.00 89.19 87 ASP A C 1
ATOM 713 O O . ASP A 1 87 ? -7.949 -7.108 17.607 1.00 89.19 87 ASP A O 1
ATOM 717 N N . SER A 1 88 ? -9.430 -8.716 17.069 1.00 89.75 88 SER A N 1
ATOM 718 C CA . SER A 1 88 ? -8.479 -9.825 17.146 1.00 89.75 88 SER A CA 1
ATOM 719 C C . SER A 1 88 ? -7.388 -9.685 16.088 1.00 89.75 88 SER A C 1
ATOM 721 O O . SER A 1 88 ? -6.216 -9.624 16.448 1.00 89.75 88 SER A O 1
ATOM 723 N N . ASN A 1 89 ? -7.766 -9.523 14.816 1.00 87.19 89 ASN A N 1
ATOM 724 C CA . ASN A 1 89 ? -6.788 -9.333 13.742 1.00 87.19 89 ASN A CA 1
ATOM 725 C C . ASN A 1 89 ? -6.066 -7.990 13.873 1.00 87.19 89 ASN A C 1
ATOM 727 O O . ASN A 1 89 ? -4.872 -7.904 13.612 1.00 87.19 89 ASN A O 1
ATOM 731 N N . ALA A 1 90 ? -6.752 -6.936 14.331 1.00 89.00 90 ALA A N 1
ATOM 732 C CA . ALA A 1 90 ? -6.108 -5.642 14.544 1.00 89.00 90 ALA A CA 1
ATOM 733 C C . ALA A 1 90 ? -4.907 -5.758 15.503 1.00 89.00 90 ALA A C 1
ATOM 735 O O . ALA A 1 90 ? -3.849 -5.195 15.233 1.00 89.00 90 ALA A O 1
ATOM 736 N N . GLN A 1 91 ? -5.038 -6.512 16.599 1.00 87.31 91 GLN A N 1
ATOM 737 C CA . GLN A 1 91 ? -3.969 -6.668 17.593 1.00 87.31 91 GLN A CA 1
ATOM 738 C C . GLN A 1 91 ? -2.702 -7.328 17.039 1.00 87.31 91 GLN A C 1
ATOM 740 O O . GLN A 1 91 ? -1.612 -7.009 17.518 1.00 87.31 91 GLN A O 1
ATOM 745 N N . GLU A 1 92 ? -2.816 -8.180 16.018 1.00 89.69 92 GLU A N 1
ATOM 746 C CA . GLU A 1 92 ? -1.661 -8.814 15.368 1.00 89.69 92 GLU A CA 1
ATOM 747 C C . GLU A 1 92 ? -0.724 -7.779 14.724 1.00 89.69 92 GLU A C 1
ATOM 749 O O . GLU A 1 92 ? 0.492 -7.969 14.687 1.00 89.69 92 GLU A O 1
ATOM 754 N N . TYR A 1 93 ? -1.266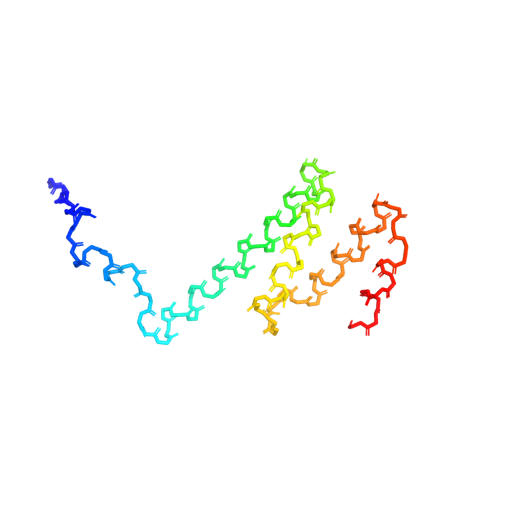 -6.634 14.304 1.00 86.62 93 TYR A N 1
ATOM 755 C CA . TYR A 1 93 ? -0.515 -5.570 13.634 1.00 86.62 93 TYR A CA 1
ATOM 756 C C . TYR A 1 93 ? -0.024 -4.454 14.565 1.00 86.62 93 TYR A C 1
ATOM 758 O O . TYR A 1 93 ? 0.632 -3.524 14.105 1.00 86.62 93 TYR A O 1
ATOM 766 N N . VAL A 1 94 ? -0.298 -4.534 15.872 1.00 76.56 94 VAL A N 1
ATOM 767 C CA . VAL A 1 94 ? 0.155 -3.541 16.870 1.00 76.56 94 VAL A CA 1
ATOM 768 C C . VAL A 1 94 ? 1.601 -3.791 17.331 1.00 76.56 94 VAL A C 1
ATOM 770 O O . VAL A 1 94 ? 2.223 -2.891 17.890 1.00 76.56 94 VAL A O 1
ATOM 773 N N . GLN A 1 95 ? 2.144 -4.997 17.123 1.00 61.69 95 GLN A N 1
ATOM 774 C CA . GLN A 1 95 ? 3.433 -5.424 17.695 1.00 61.69 95 GLN A CA 1
ATOM 775 C C . GLN A 1 95 ? 4.640 -5.388 16.736 1.00 61.69 95 GLN A C 1
ATOM 777 O O . GLN A 1 95 ? 5.716 -5.823 17.146 1.00 61.69 95 GLN A O 1
ATOM 782 N N . ASN A 1 96 ? 4.488 -4.892 15.501 1.00 55.84 96 ASN A N 1
ATOM 783 C CA . ASN A 1 96 ? 5.570 -4.843 14.501 1.00 55.84 96 ASN A CA 1
ATOM 784 C C . ASN A 1 96 ? 6.230 -3.464 14.394 1.00 55.84 96 ASN A C 1
ATOM 786 O O . ASN A 1 96 ? 5.496 -2.451 14.440 1.00 55.84 96 ASN A O 1
#

pLDDT: mean 90.63, std 10.86, range [41.91, 98.75]

Secondary structure (DSSP, 8-state):
-------TTSHHHHHTTS--SHHHHHHHHHHHHHHHHHHHHHIIIII--HHHHHHHHHHHHHH--S-TTHHHHHHHHHHHHHHTT-HHHHHHTS--

Sequence (96 aa):
MDGEEKDIYSQEYYMDLIPFSDSAKSATIDLIVESFYQLGLIYKEELKDFSEAVNAFETLLSCLSKNKYEPLSYYQLYASYKLLNNDSNAQEYVQN